Protein AF-A0A532E6G0-F1 (afdb_monomer_lite)

Structure (mmCIF, N/CA/C/O backbone):
data_AF-A0A532E6G0-F1
#
_entry.id   AF-A0A532E6G0-F1
#
loop_
_atom_site.group_PDB
_atom_site.id
_atom_site.type_symbol
_atom_site.label_atom_id
_atom_site.label_alt_id
_atom_site.label_comp_id
_atom_site.label_asym_id
_atom_site.label_entity_id
_atom_site.label_seq_id
_atom_site.pdbx_PDB_ins_code
_atom_site.Cartn_x
_atom_site.Cartn_y
_atom_site.Cartn_z
_atom_site.occupancy
_atom_site.B_iso_or_equiv
_atom_site.auth_seq_id
_atom_site.auth_comp_id
_atom_site.auth_asym_id
_atom_site.auth_atom_id
_atom_site.pdbx_PDB_model_num
ATOM 1 N N . MET A 1 1 ? -11.171 -2.738 -28.806 1.00 44.97 1 MET A N 1
ATOM 2 C CA . MET A 1 1 ? -10.042 -2.017 -28.182 1.00 44.97 1 MET A CA 1
ATOM 3 C C . MET A 1 1 ? -8.815 -2.436 -28.975 1.00 44.97 1 MET A C 1
ATOM 5 O O . MET A 1 1 ? -8.557 -3.628 -29.003 1.00 44.97 1 MET A O 1
ATOM 9 N N . HIS A 1 2 ? -8.189 -1.551 -29.759 1.00 57.38 2 HIS A N 1
ATOM 10 C CA . HIS A 1 2 ? -6.987 -1.936 -30.513 1.00 57.38 2 HIS A CA 1
ATOM 11 C C . HIS A 1 2 ? -5.860 -2.168 -29.507 1.00 57.38 2 HIS A C 1
ATOM 13 O O . HIS A 1 2 ? -5.534 -1.260 -28.743 1.00 57.38 2 HIS A O 1
ATOM 19 N N . GLU A 1 3 ? -5.326 -3.385 -29.465 1.00 78.88 3 GLU A N 1
ATOM 20 C CA . GLU A 1 3 ? -4.155 -3.690 -28.652 1.00 78.88 3 GLU A CA 1
ATOM 21 C C . GLU A 1 3 ? -2.959 -2.914 -29.211 1.00 78.88 3 GLU A C 1
ATOM 23 O O . GLU A 1 3 ? -2.764 -2.828 -30.427 1.00 78.88 3 GLU A O 1
ATOM 28 N N . LEU A 1 4 ? -2.198 -2.279 -28.320 1.00 84.88 4 LEU A N 1
ATOM 29 C CA . LEU A 1 4 ? -0.966 -1.596 -28.696 1.00 84.88 4 LEU A CA 1
ATOM 30 C C . LEU A 1 4 ? 0.025 -2.621 -29.270 1.00 84.88 4 LEU A C 1
ATOM 32 O O . LEU A 1 4 ? 0.060 -3.756 -28.786 1.00 84.88 4 LEU A O 1
ATOM 36 N N . PRO A 1 5 ? 0.877 -2.233 -30.238 1.00 92.56 5 PRO A N 1
ATOM 37 C CA . PRO A 1 5 ? 2.009 -3.059 -30.632 1.00 92.56 5 PRO A CA 1
ATOM 38 C C . PRO A 1 5 ? 2.822 -3.465 -29.402 1.00 92.56 5 PRO A C 1
ATOM 40 O O . PRO A 1 5 ? 3.036 -2.658 -28.488 1.00 92.56 5 PRO A O 1
ATOM 43 N N . ARG A 1 6 ? 3.269 -4.722 -29.370 1.00 89.00 6 ARG A N 1
ATOM 44 C CA . ARG A 1 6 ? 3.934 -5.315 -28.206 1.00 89.00 6 ARG A CA 1
ATOM 45 C C . ARG A 1 6 ? 5.127 -4.477 -27.754 1.00 89.00 6 ARG A C 1
ATOM 47 O O . ARG A 1 6 ? 5.297 -4.262 -26.560 1.00 89.00 6 ARG A O 1
ATOM 54 N N . GLU A 1 7 ? 5.896 -3.954 -28.697 1.00 91.12 7 GLU A N 1
ATOM 55 C CA . GLU A 1 7 ? 7.074 -3.121 -28.465 1.00 91.12 7 GLU A CA 1
ATOM 56 C C . GLU A 1 7 ? 6.715 -1.842 -27.705 1.00 91.12 7 GLU A C 1
ATOM 58 O O . GLU A 1 7 ? 7.401 -1.470 -26.756 1.00 91.12 7 GLU A O 1
ATOM 63 N N . VAL A 1 8 ? 5.599 -1.209 -28.076 1.00 89.94 8 VAL A N 1
ATOM 64 C CA . VAL A 1 8 ? 5.102 0.001 -27.412 1.00 89.94 8 VAL A CA 1
ATOM 65 C C . VAL A 1 8 ? 4.638 -0.330 -25.997 1.00 89.94 8 VAL A C 1
ATOM 67 O O . VAL A 1 8 ? 5.000 0.376 -25.060 1.00 89.94 8 VAL A O 1
ATOM 70 N N . SER A 1 9 ? 3.890 -1.424 -25.812 1.00 88.25 9 SER A N 1
ATOM 71 C CA . SER A 1 9 ? 3.462 -1.844 -24.471 1.00 88.25 9 SER A CA 1
ATOM 72 C C . SER A 1 9 ? 4.648 -2.180 -23.560 1.00 88.25 9 SER A C 1
ATOM 74 O O . SER A 1 9 ? 4.697 -1.689 -22.436 1.00 88.25 9 SER A O 1
ATOM 76 N N . SER A 1 10 ? 5.637 -2.938 -24.052 1.00 88.25 10 SER A N 1
ATOM 77 C CA . SER A 1 10 ? 6.853 -3.269 -23.303 1.00 88.25 10 SER A CA 1
ATOM 78 C C . SER A 1 10 ? 7.639 -2.022 -22.930 1.00 88.25 10 SER A C 1
ATOM 80 O O . SER A 1 10 ? 8.004 -1.886 -21.771 1.00 88.25 10 SER A O 1
ATOM 82 N N . TRP A 1 11 ? 7.828 -1.082 -23.860 1.00 89.88 11 TRP A N 1
ATOM 83 C CA . TRP A 1 11 ? 8.528 0.165 -23.559 1.00 89.88 11 TRP A CA 1
ATOM 84 C C . TRP A 1 11 ? 7.815 0.985 -22.478 1.00 89.88 11 TRP A C 1
ATOM 86 O O . TRP A 1 11 ? 8.470 1.493 -21.574 1.00 89.88 11 TRP A O 1
ATOM 96 N N . ILE A 1 12 ? 6.481 1.080 -22.525 1.00 86.19 12 ILE A N 1
ATOM 97 C CA . ILE A 1 12 ? 5.702 1.772 -21.488 1.00 86.19 12 ILE A CA 1
ATOM 98 C C . ILE A 1 12 ? 5.905 1.090 -20.130 1.00 86.19 12 ILE A C 1
ATOM 100 O O . ILE A 1 12 ? 6.156 1.773 -19.138 1.00 86.19 12 ILE A O 1
ATOM 104 N N . TYR A 1 13 ? 5.826 -0.243 -20.072 1.00 83.56 13 TYR A N 1
ATOM 105 C CA . TYR A 1 13 ? 6.089 -0.976 -18.834 1.00 83.56 13 TYR A CA 1
ATOM 106 C C . TYR A 1 13 ? 7.510 -0.726 -18.329 1.00 83.56 13 TYR A C 1
ATOM 108 O O . TYR A 1 13 ? 7.675 -0.365 -17.167 1.00 83.56 13 TYR A O 1
ATOM 116 N N . ASP A 1 14 ? 8.516 -0.846 -19.191 1.00 85.62 14 ASP A N 1
ATOM 117 C CA . ASP A 1 14 ? 9.915 -0.621 -18.834 1.00 85.62 14 ASP A CA 1
ATOM 118 C C . ASP A 1 14 ? 10.148 0.813 -18.347 1.00 85.62 14 ASP A C 1
ATOM 120 O O . ASP A 1 14 ? 10.856 1.013 -17.364 1.00 85.62 14 ASP A O 1
ATOM 124 N N . PHE A 1 15 ? 9.519 1.809 -18.970 1.00 83.94 15 PHE A N 1
ATOM 125 C CA . PHE A 1 15 ? 9.570 3.200 -18.526 1.00 83.94 15 PHE A CA 1
ATOM 126 C C . PHE A 1 15 ? 9.023 3.349 -17.098 1.00 83.94 15 PHE A C 1
ATOM 128 O O . PHE A 1 15 ? 9.706 3.877 -16.220 1.00 83.94 15 PHE A O 1
ATOM 135 N N . PHE A 1 16 ? 7.832 2.806 -16.822 1.00 79.50 16 PHE A N 1
ATOM 136 C CA . PHE A 1 16 ? 7.247 2.861 -15.481 1.00 79.50 16 PHE A CA 1
ATOM 137 C C . PHE A 1 16 ? 8.054 2.077 -14.440 1.00 79.50 16 PHE A C 1
ATOM 139 O O . PHE A 1 16 ? 8.181 2.535 -13.308 1.00 79.50 16 PHE A O 1
ATOM 146 N N . TYR A 1 17 ? 8.602 0.914 -14.792 1.00 75.81 17 TYR A N 1
ATOM 147 C CA . TYR A 1 17 ? 9.360 0.085 -13.852 1.00 75.81 17 TYR A CA 1
ATOM 148 C C . TYR A 1 17 ? 10.776 0.603 -13.585 1.00 75.81 17 TYR A C 1
ATOM 150 O O . TYR A 1 17 ? 11.271 0.433 -12.471 1.00 75.81 17 TYR A O 1
ATOM 158 N N . ASN A 1 18 ? 11.430 1.212 -14.577 1.00 79.69 18 ASN A N 1
ATOM 159 C CA . ASN A 1 18 ? 12.818 1.656 -14.448 1.00 79.69 18 ASN A CA 1
ATOM 160 C C . ASN A 1 18 ? 12.937 3.079 -13.897 1.00 79.69 18 ASN A C 1
ATOM 162 O O . ASN A 1 18 ? 13.877 3.352 -13.153 1.00 79.69 18 ASN A O 1
ATOM 166 N N . GLU A 1 19 ? 12.003 3.979 -14.221 1.00 79.12 19 GLU A N 1
ATOM 167 C CA . GLU A 1 19 ? 12.068 5.368 -13.744 1.00 79.12 19 GLU A CA 1
ATOM 168 C C . GLU A 1 19 ? 11.288 5.606 -12.447 1.00 79.12 19 GLU A C 1
ATOM 170 O O . GLU A 1 19 ? 11.592 6.543 -11.705 1.00 79.12 19 GLU A O 1
ATOM 175 N N . HIS A 1 20 ? 10.326 4.740 -12.110 1.00 80.62 20 HIS A N 1
ATOM 176 C CA . HIS A 1 20 ? 9.555 4.859 -10.877 1.00 80.62 20 HIS A CA 1
ATOM 177 C C . HIS A 1 20 ? 9.780 3.673 -9.943 1.00 80.62 20 HIS A C 1
ATOM 179 O O . HIS A 1 20 ? 9.690 2.506 -10.314 1.00 80.62 20 HIS A O 1
ATOM 185 N N . SER A 1 21 ? 9.978 3.970 -8.659 1.00 87.50 21 SER A N 1
ATOM 186 C CA . SER A 1 21 ? 9.985 2.953 -7.607 1.00 87.50 21 SER A CA 1
ATOM 187 C C . SER A 1 21 ? 8.558 2.511 -7.279 1.00 87.50 21 SER A C 1
ATOM 189 O O . SER A 1 21 ? 8.070 2.784 -6.198 1.00 87.50 21 SER A O 1
ATOM 191 N N . VAL A 1 22 ? 7.856 1.841 -8.194 1.00 88.88 22 VAL A N 1
ATOM 192 C CA . VAL A 1 22 ? 6.434 1.494 -8.011 1.00 88.88 22 VAL A CA 1
ATOM 193 C C . VAL A 1 22 ? 6.217 0.669 -6.736 1.00 88.88 22 VAL A C 1
ATOM 195 O O . VAL A 1 22 ? 6.832 -0.382 -6.541 1.00 88.88 22 VAL A O 1
ATOM 198 N N . ALA A 1 23 ? 5.308 1.124 -5.874 1.00 91.88 23 ALA A N 1
ATOM 199 C CA . ALA A 1 23 ? 4.874 0.423 -4.671 1.00 91.88 23 ALA A CA 1
ATOM 200 C C . ALA A 1 23 ? 3.353 0.521 -4.522 1.00 91.88 23 ALA A C 1
ATOM 202 O O . ALA A 1 23 ? 2.741 1.480 -4.988 1.00 91.88 23 ALA A O 1
ATOM 203 N N . TYR A 1 24 ? 2.744 -0.461 -3.858 1.00 92.50 24 TYR A N 1
ATOM 204 C CA . TYR A 1 24 ? 1.306 -0.451 -3.599 1.00 92.50 24 TYR A CA 1
ATOM 205 C C . TYR A 1 24 ? 0.966 -0.891 -2.173 1.00 92.50 24 TYR A C 1
ATOM 207 O O . TYR A 1 24 ? 1.671 -1.701 -1.560 1.00 92.50 24 TYR A O 1
ATOM 215 N N . LEU A 1 25 ? -0.171 -0.387 -1.689 1.00 93.25 25 LEU A N 1
ATOM 216 C CA . LEU A 1 25 ? -0.851 -0.811 -0.470 1.00 93.25 25 LEU A CA 1
ATOM 217 C C . LEU A 1 25 ? -2.306 -1.125 -0.810 1.00 93.25 25 LEU A C 1
ATOM 219 O O . LEU A 1 25 ? -3.016 -0.287 -1.357 1.00 93.25 25 LEU A O 1
ATOM 223 N N . LYS A 1 26 ? -2.749 -2.338 -0.488 1.00 93.50 26 LYS A N 1
ATOM 224 C CA . LYS A 1 26 ? -4.149 -2.745 -0.597 1.00 93.50 26 LYS A CA 1
ATOM 225 C C . LYS A 1 26 ? -4.784 -2.661 0.781 1.00 93.50 26 LYS A C 1
ATOM 227 O O . LYS A 1 26 ? -4.306 -3.314 1.708 1.00 93.50 26 LYS A O 1
ATOM 232 N N . ILE A 1 27 ? -5.871 -1.911 0.893 1.00 91.31 27 ILE A N 1
ATOM 2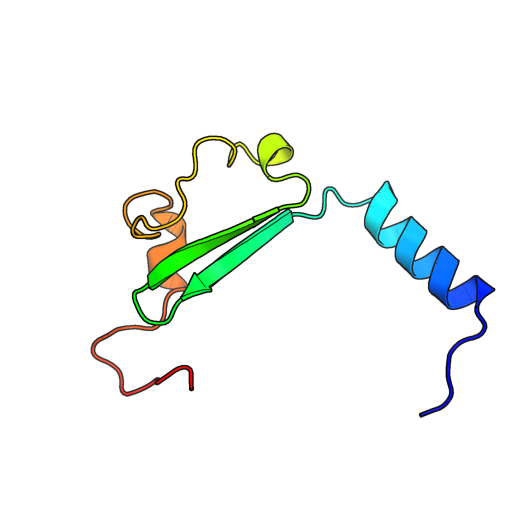33 C CA . ILE A 1 27 ? -6.649 -1.752 2.124 1.00 91.31 27 ILE A CA 1
ATOM 234 C C . ILE A 1 27 ? -7.962 -2.517 1.952 1.00 91.31 27 ILE A C 1
ATOM 236 O O . ILE A 1 27 ? -8.544 -2.497 0.868 1.00 91.31 27 ILE A O 1
ATOM 240 N N . ASN A 1 28 ? -8.391 -3.255 2.976 1.00 91.00 28 ASN A N 1
ATOM 241 C CA . ASN A 1 28 ? -9.685 -3.943 2.959 1.00 91.00 28 ASN A CA 1
ATOM 242 C C . ASN A 1 28 ? -10.812 -3.053 3.510 1.00 91.00 28 ASN A C 1
ATOM 244 O O . ASN A 1 28 ? -10.574 -1.963 4.024 1.00 91.00 28 ASN A O 1
ATOM 248 N N . ALA A 1 29 ? -12.047 -3.551 3.450 1.00 88.12 29 ALA A N 1
ATOM 249 C CA . ALA A 1 29 ? -13.221 -2.852 3.972 1.00 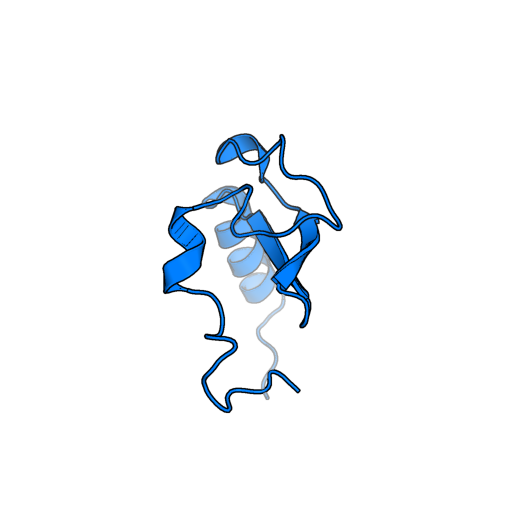88.12 29 ALA A CA 1
ATOM 250 C C . ALA A 1 29 ? -13.164 -2.573 5.490 1.00 88.12 29 ALA A C 1
ATOM 252 O O . ALA A 1 29 ? -13.885 -1.713 5.979 1.00 88.12 29 ALA A O 1
ATOM 253 N N . GLN A 1 30 ? -12.304 -3.273 6.237 1.00 89.94 30 GLN A N 1
ATOM 254 C CA . GLN A 1 30 ? -12.062 -3.044 7.667 1.00 89.94 30 GLN A CA 1
ATOM 255 C C . GLN A 1 30 ? -10.946 -2.014 7.918 1.00 89.94 30 GLN A C 1
ATOM 257 O O . GLN A 1 30 ? -10.477 -1.888 9.045 1.00 89.94 30 GLN A O 1
ATOM 262 N N . LEU A 1 31 ? -10.496 -1.298 6.879 1.00 90.06 31 LEU A N 1
ATOM 263 C CA . LEU A 1 31 ? -9.419 -0.302 6.937 1.00 90.06 31 LEU A CA 1
ATOM 264 C C . LEU A 1 31 ? -8.070 -0.874 7.413 1.00 90.06 31 LEU A C 1
ATOM 266 O O . LEU A 1 31 ? -7.207 -0.160 7.928 1.00 90.06 31 LEU A O 1
ATOM 270 N N . CYS A 1 32 ? -7.855 -2.172 7.199 1.00 92.94 32 CYS A N 1
ATOM 271 C CA . CYS A 1 32 ? -6.602 -2.859 7.489 1.00 92.94 32 CYS A CA 1
ATOM 272 C C . CYS A 1 32 ? -5.780 -3.073 6.217 1.00 92.94 32 CYS A C 1
ATOM 274 O O . CYS A 1 32 ? -6.319 -3.277 5.125 1.00 92.94 32 CYS A O 1
ATOM 276 N N . ILE A 1 33 ? -4.454 -3.112 6.367 1.00 94.75 33 ILE A N 1
ATOM 277 C CA . ILE A 1 33 ? -3.543 -3.456 5.268 1.00 94.75 33 ILE A CA 1
ATOM 278 C C . ILE A 1 33 ? -3.760 -4.925 4.893 1.00 94.75 33 ILE A C 1
ATOM 280 O O . ILE A 1 33 ? -3.368 -5.825 5.630 1.00 94.75 33 ILE A O 1
ATOM 284 N N . ALA A 1 34 ? -4.369 -5.180 3.740 1.00 95.88 34 ALA A N 1
ATOM 285 C CA . ALA A 1 34 ? -4.629 -6.519 3.222 1.00 95.88 34 ALA A CA 1
ATOM 286 C C . ALA A 1 34 ? -3.429 -7.090 2.456 1.00 95.88 34 ALA A C 1
ATOM 288 O O . ALA A 1 34 ? -3.158 -8.285 2.526 1.00 95.88 34 ALA A O 1
ATOM 289 N N . ALA A 1 35 ? -2.709 -6.240 1.722 1.00 96.38 35 ALA A N 1
ATOM 290 C CA . ALA A 1 35 ? -1.497 -6.611 0.999 1.00 96.38 35 ALA A CA 1
ATOM 291 C C . ALA A 1 35 ? -0.610 -5.385 0.753 1.00 96.38 35 ALA A C 1
ATOM 293 O O . ALA A 1 35 ? -1.087 -4.250 0.746 1.00 96.38 35 ALA A O 1
ATOM 294 N N . LYS A 1 36 ? 0.680 -5.623 0.520 1.00 94.62 36 LYS A N 1
ATOM 295 C CA . LYS A 1 36 ? 1.654 -4.605 0.116 1.00 94.62 36 LYS A CA 1
ATOM 296 C C . LYS A 1 36 ? 2.702 -5.222 -0.803 1.00 94.62 36 LYS A C 1
ATOM 298 O O . LYS A 1 36 ? 3.020 -6.400 -0.646 1.00 94.62 36 LYS A O 1
ATOM 303 N N . GLY A 1 37 ? 3.267 -4.444 -1.719 1.00 93.00 37 GLY A N 1
ATOM 304 C CA . GLY A 1 37 ? 4.297 -4.951 -2.624 1.00 93.00 37 GLY A CA 1
ATOM 305 C C . GLY A 1 37 ? 4.927 -3.883 -3.507 1.00 93.00 37 GLY A C 1
ATOM 306 O O . GLY A 1 37 ? 4.650 -2.693 -3.361 1.00 93.00 37 GLY A O 1
ATOM 307 N N . GLY A 1 38 ? 5.804 -4.321 -4.408 1.00 90.69 38 GLY A N 1
ATOM 308 C CA . GLY A 1 38 ? 6.702 -3.425 -5.136 1.00 90.69 38 GLY A CA 1
ATOM 309 C C . GLY A 1 38 ? 7.803 -2.878 -4.223 1.00 90.69 38 GLY A C 1
ATOM 310 O O . GLY A 1 38 ? 8.217 -3.535 -3.264 1.00 90.69 38 GLY A O 1
ATOM 311 N N . ASN A 1 39 ? 8.267 -1.662 -4.490 1.00 92.12 39 ASN A N 1
ATOM 312 C CA . ASN A 1 39 ? 9.400 -1.053 -3.802 1.00 92.12 39 ASN A CA 1
ATOM 313 C C . ASN A 1 39 ? 9.006 -0.321 -2.502 1.00 92.12 39 ASN A C 1
ATOM 315 O O . ASN A 1 39 ? 9.424 0.804 -2.242 1.00 92.12 39 ASN A O 1
ATOM 319 N N . VAL A 1 40 ? 8.206 -0.962 -1.642 1.00 92.81 40 VAL A N 1
ATOM 320 C CA . VAL A 1 40 ? 7.764 -0.375 -0.355 1.00 92.81 40 VAL A CA 1
ATOM 321 C C . VAL A 1 40 ? 8.932 0.051 0.539 1.00 92.81 40 VAL A C 1
ATOM 323 O O . VAL A 1 40 ? 8.802 0.978 1.336 1.00 92.81 40 VAL A O 1
ATOM 326 N N . LYS A 1 41 ? 10.095 -0.597 0.394 1.00 92.50 41 LYS A N 1
ATOM 327 C CA . LYS A 1 41 ? 11.309 -0.248 1.137 1.00 92.50 41 LYS A CA 1
ATOM 328 C C . LYS A 1 41 ? 11.858 1.120 0.747 1.00 92.50 41 LYS A C 1
ATOM 330 O O . LYS A 1 41 ? 12.299 1.840 1.638 1.00 92.50 41 LYS A O 1
ATOM 335 N N . HIS A 1 42 ? 11.801 1.483 -0.533 1.00 92.25 42 HIS A N 1
ATOM 336 C CA . HIS A 1 42 ? 12.261 2.785 -1.020 1.00 92.25 42 HIS A CA 1
ATOM 337 C C . HIS A 1 42 ? 11.521 3.953 -0.356 1.00 92.25 42 HIS A C 1
ATOM 339 O O . HIS A 1 42 ? 12.124 4.985 -0.094 1.00 92.25 42 HIS A O 1
ATOM 345 N N . TYR A 1 43 ? 10.255 3.751 0.017 1.00 90.94 43 TYR A N 1
ATOM 346 C CA . TYR A 1 43 ? 9.440 4.749 0.718 1.00 90.94 43 TYR A CA 1
ATOM 347 C C . TYR A 1 43 ? 9.449 4.614 2.248 1.00 90.94 43 TYR A C 1
ATOM 349 O O . TYR A 1 43 ? 8.616 5.208 2.923 1.00 90.94 43 TYR A O 1
ATOM 357 N N . GLY A 1 44 ? 10.334 3.793 2.823 1.00 91.81 44 GLY A N 1
ATOM 358 C CA . GLY A 1 44 ? 10.383 3.583 4.276 1.00 91.81 44 GLY A CA 1
ATOM 359 C C . GLY A 1 44 ? 9.230 2.743 4.844 1.00 91.81 44 GLY A C 1
ATOM 360 O O . GLY A 1 44 ? 9.137 2.560 6.052 1.00 91.81 44 GLY A O 1
ATOM 361 N N . LEU A 1 45 ? 8.393 2.136 3.998 1.00 93.25 45 LEU A N 1
ATOM 362 C CA . LEU A 1 45 ? 7.178 1.403 4.384 1.00 93.25 45 LEU A CA 1
ATOM 363 C C . LEU A 1 45 ? 7.430 -0.092 4.675 1.00 93.25 45 LEU A C 1
ATOM 365 O O . LEU A 1 45 ? 6.530 -0.941 4.623 1.00 93.25 45 LEU A O 1
ATOM 369 N N . SER A 1 46 ? 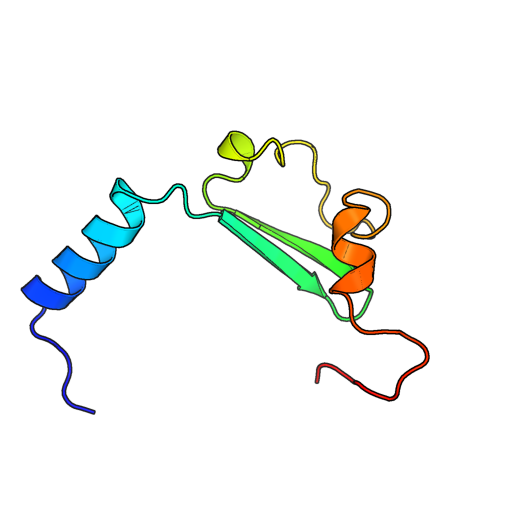8.679 -0.456 4.973 1.00 92.12 46 SER A N 1
ATOM 370 C CA . SER A 1 46 ? 9.072 -1.856 5.196 1.00 92.12 46 SER A CA 1
ATOM 371 C C . SER A 1 46 ? 8.426 -2.454 6.444 1.00 92.12 46 SER A C 1
ATOM 373 O O . SER A 1 46 ? 8.046 -3.625 6.427 1.00 92.12 46 SER A O 1
ATOM 375 N N . SER A 1 47 ? 8.266 -1.649 7.496 1.00 94.12 47 SER A N 1
ATOM 376 C CA . SER A 1 47 ? 7.744 -2.055 8.806 1.00 94.12 47 SER A CA 1
ATOM 377 C C . SER A 1 47 ? 6.230 -2.272 8.842 1.00 94.12 47 SER A C 1
ATOM 379 O O . SER A 1 47 ? 5.735 -2.814 9.831 1.00 94.12 47 SER A O 1
ATOM 381 N N . LEU A 1 48 ? 5.504 -1.896 7.778 1.00 94.69 48 LEU A N 1
ATOM 382 C CA . LEU A 1 48 ? 4.056 -2.078 7.692 1.00 94.69 48 LEU A CA 1
ATOM 383 C C . LEU A 1 48 ? 3.655 -3.538 7.860 1.00 94.69 48 LEU A C 1
ATOM 385 O O . LEU A 1 48 ? 4.200 -4.436 7.208 1.00 94.69 48 LEU A O 1
ATOM 389 N N . ARG A 1 49 ? 2.649 -3.749 8.701 1.00 96.25 49 ARG A N 1
ATOM 390 C CA . ARG A 1 49 ? 2.128 -5.051 9.095 1.00 96.25 49 ARG A CA 1
ATOM 391 C C . ARG A 1 49 ? 0.791 -5.293 8.408 1.00 96.25 49 ARG A C 1
ATOM 393 O O . ARG A 1 49 ? -0.142 -4.500 8.529 1.00 96.25 49 ARG A O 1
ATOM 400 N N . ILE A 1 50 ? 0.710 -6.419 7.706 1.00 96.44 50 ILE A N 1
ATOM 401 C CA . ILE A 1 50 ? -0.536 -6.919 7.120 1.00 96.44 50 ILE A CA 1
ATOM 402 C C . ILE A 1 50 ? -1.498 -7.304 8.253 1.00 96.44 50 ILE A C 1
ATOM 404 O O . ILE A 1 50 ? -1.075 -7.795 9.300 1.00 96.44 50 ILE A O 1
ATOM 408 N N . GLY A 1 51 ? -2.790 -7.057 8.049 1.00 96.12 51 GLY A N 1
ATOM 409 C CA . GLY A 1 51 ? -3.863 -7.344 9.000 1.00 96.12 51 GLY A CA 1
ATOM 410 C C . GLY A 1 51 ? -4.006 -6.318 10.123 1.00 96.12 51 GLY A C 1
ATOM 411 O O . GLY A 1 51 ? -4.890 -6.466 10.962 1.00 96.12 51 GLY A O 1
ATOM 412 N N . LYS A 1 52 ? -3.158 -5.286 10.153 1.00 96.06 52 LYS A N 1
ATOM 413 C CA . LYS A 1 52 ? -3.249 -4.197 11.125 1.00 96.06 52 LYS A CA 1
ATOM 414 C C . LYS A 1 52 ? -3.940 -2.970 10.524 1.00 96.06 52 LYS A C 1
ATOM 416 O O . LYS A 1 52 ? -3.816 -2.767 9.307 1.00 96.06 52 LYS A O 1
ATOM 421 N N . PRO A 1 53 ? -4.641 -2.172 11.351 1.00 93.00 53 PRO A N 1
ATOM 422 C CA . PRO A 1 53 ? -5.249 -0.926 10.909 1.00 93.00 53 PRO A CA 1
ATOM 423 C C . PRO A 1 53 ? -4.215 -0.029 10.238 1.00 93.00 53 PRO A C 1
ATOM 425 O O . PRO A 1 53 ? -3.053 0.035 10.652 1.00 93.00 53 PRO A O 1
ATOM 428 N N . VAL A 1 54 ? -4.627 0.626 9.159 1.00 92.75 54 VAL A N 1
ATOM 429 C CA . VAL A 1 54 ? -3.732 1.507 8.409 1.00 92.75 54 VAL A CA 1
ATOM 430 C C . VAL A 1 54 ? -3.522 2.841 9.128 1.00 92.75 54 VAL A C 1
ATOM 432 O O . VAL A 1 54 ? -2.392 3.314 9.159 1.00 92.75 54 VAL A O 1
ATOM 435 N N . ALA A 1 55 ? -4.549 3.374 9.799 1.00 89.94 55 ALA A N 1
ATOM 436 C CA . ALA A 1 55 ? -4.465 4.610 10.585 1.00 89.94 55 ALA A CA 1
ATOM 437 C C . ALA A 1 55 ? -3.416 4.532 11.715 1.00 89.94 55 ALA A C 1
ATOM 439 O O . ALA A 1 55 ? -2.652 5.467 11.910 1.00 89.94 55 ALA A O 1
ATOM 440 N N . GLU A 1 56 ? -3.281 3.376 12.379 1.00 92.19 56 GLU A N 1
ATOM 441 C CA . GLU A 1 56 ? -2.276 3.153 13.439 1.00 92.19 56 GLU A CA 1
ATOM 442 C C . GLU A 1 56 ? -0.823 3.115 12.929 1.00 92.19 56 GLU A C 1
ATOM 444 O O . GLU A 1 56 ? 0.119 3.155 13.718 1.00 92.19 56 GLU A O 1
ATOM 449 N N . GLN A 1 57 ? -0.623 2.944 11.621 1.00 93.50 57 GLN A N 1
ATOM 450 C CA . GLN A 1 57 ? 0.701 2.753 11.021 1.00 93.50 57 GLN A CA 1
ATOM 451 C C . GLN A 1 57 ? 1.086 3.876 10.056 1.00 93.50 57 GLN A C 1
ATOM 453 O O . GLN A 1 57 ? 2.272 4.063 9.788 1.00 93.50 57 GLN A O 1
ATOM 458 N N . LEU A 1 58 ? 0.096 4.580 9.503 1.00 91.88 58 LEU A N 1
ATOM 459 C CA . LEU A 1 58 ? 0.236 5.638 8.510 1.00 91.88 58 LEU A CA 1
ATOM 460 C C . LEU A 1 58 ? -0.807 6.725 8.785 1.00 91.88 58 LEU A C 1
ATOM 462 O O . LEU A 1 58 ? -1.839 6.789 8.120 1.00 91.88 58 LEU A O 1
ATOM 466 N N . GLU A 1 59 ? -0.509 7.600 9.743 1.00 85.06 59 GLU A N 1
ATOM 467 C CA . GLU A 1 59 ? -1.399 8.699 10.154 1.00 85.06 59 GLU A CA 1
ATOM 468 C C . GLU A 1 59 ? -1.830 9.579 8.969 1.00 85.06 59 GLU A C 1
ATOM 470 O O . GLU A 1 59 ? -2.988 9.971 8.864 1.00 85.06 59 GLU A O 1
ATOM 475 N N . PHE A 1 60 ? -0.938 9.817 7.997 1.00 84.69 60 PHE A N 1
ATOM 476 C CA . PHE A 1 60 ? -1.263 10.625 6.814 1.00 84.69 60 PHE A CA 1
ATOM 477 C C . PHE A 1 60 ? -2.393 10.035 5.955 1.00 84.69 60 PHE A C 1
ATOM 479 O O . PHE A 1 60 ? -2.966 10.745 5.129 1.00 84.69 60 PHE A O 1
ATOM 486 N N . MET A 1 61 ? -2.694 8.740 6.101 1.00 85.62 61 MET A N 1
ATOM 487 C CA . MET A 1 61 ? -3.763 8.098 5.350 1.00 85.62 61 MET A CA 1
ATOM 488 C C . MET A 1 61 ? -5.143 8.388 5.925 1.00 85.62 61 MET A C 1
ATOM 490 O O . MET A 1 61 ? -6.096 8.225 5.177 1.00 85.62 61 MET A O 1
ATOM 494 N N . GLU A 1 62 ? -5.289 8.851 7.173 1.00 77.75 62 GLU A N 1
ATOM 495 C CA . GLU A 1 62 ? -6.610 9.101 7.777 1.00 77.75 62 GLU A CA 1
ATOM 496 C C . GLU A 1 62 ? -7.504 9.997 6.906 1.00 77.75 62 GLU A C 1
ATOM 498 O O . GLU A 1 62 ? -8.684 9.704 6.738 1.00 77.75 62 GLU A O 1
ATOM 503 N N . GL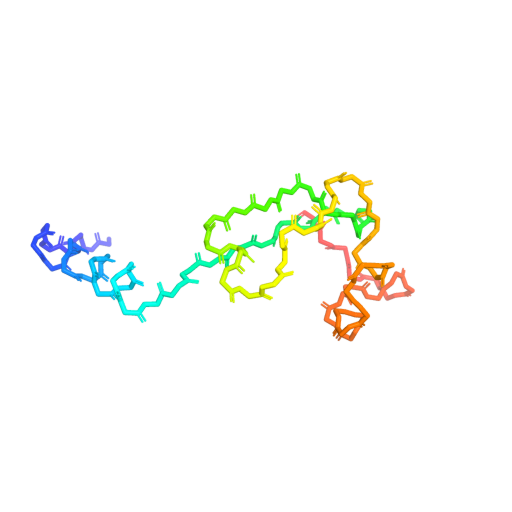Y A 1 63 ? -6.934 11.019 6.258 1.00 81.25 63 GLY A N 1
ATOM 504 C CA . GLY A 1 63 ? -7.666 11.907 5.343 1.00 81.25 63 GLY A CA 1
ATOM 505 C C . GLY A 1 63 ? -8.004 11.309 3.968 1.00 81.25 63 GLY A C 1
ATOM 506 O O . GLY A 1 63 ? -8.715 11.936 3.187 1.00 81.25 63 GLY A O 1
ATOM 507 N N . LEU A 1 64 ? -7.482 10.123 3.650 1.00 83.12 64 LEU A N 1
ATOM 508 C CA . LEU A 1 64 ? -7.697 9.397 2.392 1.00 83.12 64 LEU A CA 1
ATOM 509 C C . LEU A 1 64 ? -8.544 8.133 2.578 1.00 83.12 64 LEU A C 1
ATOM 511 O O . LEU A 1 64 ? -8.952 7.518 1.589 1.00 83.12 64 LEU A O 1
ATOM 515 N N . LEU A 1 65 ? -8.778 7.712 3.823 1.00 82.81 65 LEU A N 1
ATOM 516 C CA . LEU A 1 65 ? -9.598 6.546 4.113 1.00 82.81 65 LEU A CA 1
ATOM 517 C C . LEU A 1 65 ? -11.084 6.889 3.990 1.00 82.81 65 LEU A C 1
ATOM 519 O O . LEU A 1 65 ? -11.496 8.010 4.297 1.00 82.81 65 LEU A O 1
ATOM 523 N N . PRO A 1 66 ? -11.915 5.914 3.586 1.00 78.44 66 PRO A N 1
ATOM 524 C CA . PRO A 1 66 ? -13.358 6.045 3.688 1.00 78.44 66 PRO A CA 1
ATOM 525 C C . PRO A 1 66 ? -13.755 6.425 5.117 1.00 78.44 66 PRO A C 1
ATOM 527 O O . PRO A 1 66 ? -13.368 5.746 6.070 1.00 78.44 66 PRO A O 1
ATOM 530 N N . CYS A 1 67 ? -14.534 7.498 5.263 1.00 75.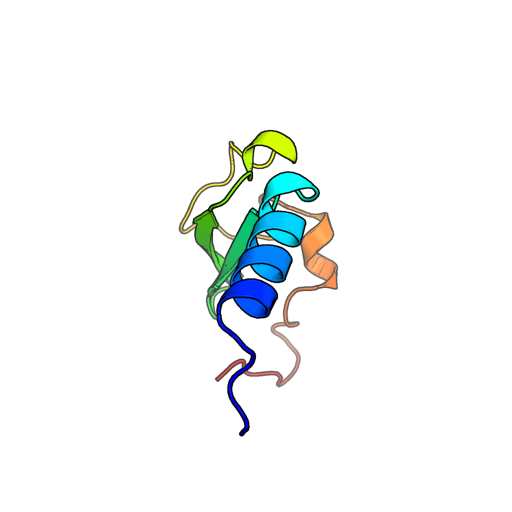38 67 CYS A N 1
ATOM 531 C CA . CYS A 1 67 ? -15.086 7.877 6.556 1.00 75.38 67 CYS A CA 1
ATOM 532 C C . CYS A 1 67 ? -16.128 6.823 6.975 1.00 75.38 67 CYS A C 1
ATOM 534 O O . CYS A 1 67 ? -17.111 6.654 6.250 1.00 75.38 67 CYS A O 1
ATOM 536 N N . PRO A 1 68 ? -15.958 6.137 8.121 1.00 69.88 68 PRO A N 1
ATOM 537 C CA . PRO A 1 68 ? -16.879 5.084 8.559 1.00 69.88 68 PRO A CA 1
ATOM 538 C C . PRO A 1 68 ? -18.312 5.580 8.796 1.00 69.88 68 PRO A C 1
ATOM 540 O O . PRO A 1 68 ? -19.260 4.803 8.728 1.00 69.88 68 PRO A O 1
ATOM 543 N N . GLU A 1 69 ? -18.460 6.870 9.099 1.00 73.00 69 GLU A N 1
ATOM 544 C CA . GLU A 1 69 ? -19.729 7.533 9.421 1.00 73.00 69 GLU A CA 1
ATOM 545 C C . GLU A 1 69 ? -20.495 7.975 8.167 1.00 73.00 69 GLU A C 1
ATOM 547 O O . GLU A 1 69 ? -21.682 8.293 8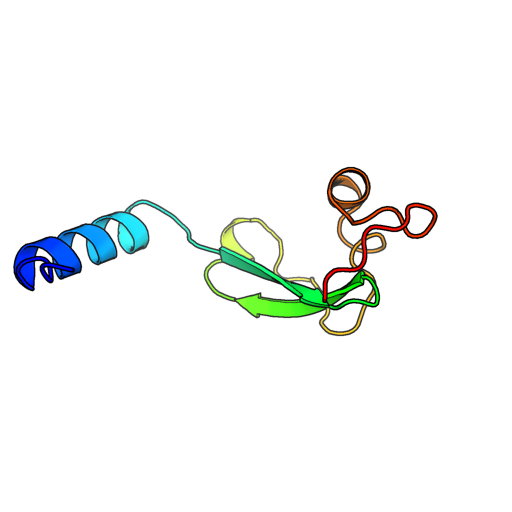.238 1.00 73.00 69 GLU A O 1
ATOM 552 N N . LEU A 1 70 ? -19.829 7.995 7.008 1.00 69.81 70 LEU A N 1
ATOM 553 C CA . LEU A 1 70 ? -20.440 8.347 5.736 1.00 69.81 70 LEU A CA 1
ATOM 554 C C . LEU A 1 70 ? -20.847 7.072 4.982 1.00 69.81 70 LEU A C 1
ATOM 556 O O . LEU A 1 70 ? -20.120 6.081 5.014 1.00 69.81 70 LEU A O 1
ATOM 560 N N . PRO A 1 71 ? -21.970 7.082 4.239 1.00 60.88 71 PRO A N 1
ATOM 561 C CA . PRO A 1 71 ? -22.518 5.898 3.566 1.00 60.88 71 PRO A CA 1
ATOM 562 C C . PRO A 1 71 ? -21.717 5.453 2.322 1.00 60.88 71 PRO A C 1
ATOM 564 O O . PRO A 1 71 ? -22.275 4.903 1.373 1.00 60.88 71 PRO A O 1
ATOM 567 N N . TYR A 1 72 ? -20.403 5.684 2.290 1.00 57.72 72 TYR A N 1
ATOM 568 C CA . TYR A 1 72 ? -19.527 5.248 1.209 1.00 57.72 72 TYR A CA 1
ATOM 569 C C . TYR A 1 72 ? -19.051 3.821 1.469 1.00 57.72 72 TYR A C 1
ATOM 571 O O . TYR A 1 72 ? -17.981 3.572 2.020 1.00 57.72 72 TYR A O 1
ATOM 579 N N . HIS A 1 73 ? -19.869 2.861 1.051 1.00 55.09 73 HIS A N 1
ATOM 580 C CA . HIS A 1 73 ? -19.486 1.458 1.024 1.00 55.09 73 HIS A CA 1
ATOM 581 C C . HIS A 1 73 ? -18.603 1.197 -0.208 1.00 55.09 73 HIS A C 1
ATOM 583 O O . HIS A 1 73 ? -19.079 1.286 -1.339 1.00 55.09 73 HIS A O 1
ATOM 589 N N . MET A 1 74 ? -17.320 0.868 -0.009 1.00 54.25 74 MET A N 1
ATOM 590 C CA . MET A 1 74 ? -16.537 0.183 -1.047 1.00 54.25 74 MET A CA 1
ATOM 591 C C . MET A 1 74 ? -17.094 -1.241 -1.165 1.00 54.25 74 MET A C 1
ATOM 593 O O . MET A 1 74 ? -16.796 -2.087 -0.321 1.00 54.25 74 MET A O 1
ATOM 597 N N . ALA A 1 75 ? -17.980 -1.443 -2.143 1.00 52.78 75 ALA A N 1
ATOM 598 C CA . ALA A 1 75 ? -18.511 -2.749 -2.533 1.00 52.78 75 ALA A CA 1
ATOM 599 C C . ALA A 1 75 ? -17.442 -3.613 -3.217 1.00 52.78 75 ALA A C 1
ATOM 601 O O . ALA A 1 75 ? -16.591 -3.041 -3.939 1.00 52.78 75 ALA A O 1
#

Secondary structure (DSSP, 8-state):
-PPPPHHHHHHHHHHHHHHS--EEEEE-TTSBEEEEEESTTTTTGGG--TTSBSTTT-GGGGGGSPPTTS-----

Radius of gyration: 16.49 Å; chains: 1; bounding box: 35×19×44 Å

pLDDT: mean 85.04, std 11.67, range [44.97, 96.44]

Foldseek 3Di:
DDDDDPVVVVVVVCCCLVVDQDKDFDADQVQFGQDIDGNCVVVVNPPHDGPDHPCVVPVVCPVVDPDPPDPDDPD

Sequence (75 aa):
MHELPREVSSWIYDFFYNEHSVAYLKINAQLCIAAKGGNVKHYGLSSLRIGKPVAEQLEFMEGLLPCPELPYHMA